Protein AF-A0A1L6PVL5-F1 (afdb_monomer)

Secondary structure (DSSP, 8-state):
---TT--S-EEEEEEE-B-TT--B-TT-EEEEE---TTS--TTS-TTS-SS-TTEEEE---TTSEEEEEEEPP--EEPPTTSHHHHIIIIIS----EE---EEEEEE-TTSPPEEEEE---

Radius of gyration: 16.82 Å; Cα contacts (8 Å, |Δi|>4): 247; chains: 1; bounding box: 47×28×43 Å

Sequence (121 aa):
PMRADEPGDRMRFTGSVRDTSGTPITGAVIDVWHSTNDGNYSFFSPALPDQYLLRGRVVPAEDGSIEFHSIRPVPYEIPKAGPTGQLMNSYLGRHSWRPAHIHIRITADGYRPLTTQLYFE

pLDDT: mean 98.24, std 1.4, range [85.5, 98.94]

Organism: NCBI:txid1636837

Solvent-accessible surface area (backbone atoms only — not comparable to full-atom values): 6907 Å² total; per-residue (Å²): 84,75,60,99,78,58,62,54,56,80,32,78,49,77,53,68,44,57,51,100,87,64,50,48,43,50,73,32,42,38,40,41,41,42,39,38,57,84,43,44,39,49,71,76,31,94,92,40,64,83,47,66,50,46,34,51,73,51,58,33,41,85,84,6,40,38,76,52,76,53,54,45,44,41,54,35,67,52,60,54,91,41,74,70,17,36,45,31,39,69,76,64,69,50,73,48,70,42,74,29,44,41,42,39,38,37,42,34,88,98,51,80,70,46,77,53,73,48,73,76,134

Foldseek 3Di:
DAPPCQDAAKDKDKDFDADPVRQAQQQKKKKKAFAGQVQDGAVGDPVHHNDQHRIDIDTADNSRMDMDMDHFFAKHFDDLVDPVNCCQCPVVVHGRIDGGWMWIWMDGPPDDIDTDIDGDD

Mean predicted aligned error: 2.25 Å

Structure (mmCIF, N/CA/C/O backbone):
data_AF-A0A1L6PVL5-F1
#
_entry.id   AF-A0A1L6PVL5-F1
#
loop_
_atom_site.group_PDB
_atom_site.id
_atom_site.type_symbol
_atom_site.label_atom_id
_atom_site.label_alt_id
_atom_site.label_comp_id
_atom_site.label_asym_id
_atom_site.label_entity_id
_atom_site.label_seq_id
_atom_site.pdbx_PDB_ins_code
_atom_site.Cartn_x
_atom_site.Cartn_y
_atom_site.Cartn_z
_atom_site.occupancy
_atom_site.B_iso_or_equiv
_atom_site.auth_seq_id
_atom_site.auth_comp_id
_atom_site.auth_asym_id
_atom_site.auth_atom_id
_atom_site.pdbx_PDB_model_num
ATOM 1 N N . PRO A 1 1 ? -7.775 4.176 -6.273 1.00 85.50 1 PRO A N 1
ATOM 2 C CA . PRO A 1 1 ? -8.073 4.547 -7.679 1.00 85.50 1 PRO A CA 1
ATOM 3 C C . PRO A 1 1 ? -7.267 3.679 -8.644 1.00 85.50 1 PRO A C 1
ATOM 5 O O . PRO A 1 1 ? -6.080 3.471 -8.406 1.00 85.50 1 PRO A O 1
ATOM 8 N N . MET A 1 2 ? -7.919 3.152 -9.676 1.00 94.50 2 MET A N 1
ATOM 9 C CA . MET A 1 2 ? -7.345 2.241 -10.672 1.00 94.50 2 MET A CA 1
ATOM 10 C C . MET A 1 2 ? -7.726 2.734 -12.070 1.00 94.50 2 MET A C 1
ATOM 12 O O . MET A 1 2 ? -8.726 3.443 -12.212 1.00 94.50 2 MET A O 1
ATOM 16 N N . ARG A 1 3 ? -6.943 2.371 -13.089 1.00 97.06 3 ARG A N 1
ATOM 17 C CA . ARG A 1 3 ? -7.346 2.529 -14.496 1.00 97.06 3 ARG A CA 1
ATOM 18 C C . ARG A 1 3 ? -8.520 1.592 -14.820 1.00 97.06 3 ARG A C 1
ATOM 20 O O . ARG A 1 3 ? -8.792 0.659 -14.066 1.00 97.06 3 ARG A O 1
ATOM 27 N N . ALA A 1 4 ? -9.228 1.844 -15.922 1.00 95.38 4 ALA A N 1
ATOM 28 C CA . ALA A 1 4 ? -10.398 1.045 -16.312 1.00 95.38 4 ALA A CA 1
ATOM 29 C C . ALA A 1 4 ? -10.050 -0.435 -16.571 1.00 95.38 4 ALA A C 1
ATOM 31 O O . ALA A 1 4 ? -10.837 -1.323 -16.262 1.00 95.38 4 ALA A O 1
ATOM 32 N N . ASP A 1 5 ? -8.851 -0.678 -17.087 1.00 95.69 5 ASP A N 1
ATOM 33 C CA . ASP A 1 5 ? -8.269 -1.966 -17.455 1.00 95.69 5 ASP A CA 1
ATOM 34 C C . ASP A 1 5 ? -7.022 -2.284 -16.613 1.00 95.69 5 ASP A C 1
ATOM 36 O O . ASP A 1 5 ? -6.086 -2.912 -17.098 1.00 95.69 5 ASP A O 1
ATOM 40 N N . GLU A 1 6 ? -6.984 -1.814 -15.358 1.00 98.50 6 GLU A N 1
ATOM 41 C CA . GLU A 1 6 ? -5.826 -1.975 -14.472 1.00 98.50 6 GLU A CA 1
ATOM 42 C C . GLU A 1 6 ? -5.367 -3.447 -14.409 1.00 98.50 6 GLU A C 1
ATOM 44 O O . GLU A 1 6 ? -6.118 -4.288 -13.903 1.00 98.50 6 GLU A O 1
ATOM 49 N N . PRO A 1 7 ? -4.151 -3.771 -14.898 1.00 98.44 7 PRO A N 1
ATOM 50 C CA . PRO A 1 7 ? -3.680 -5.148 -14.930 1.00 98.44 7 PRO A CA 1
ATOM 51 C C . PRO A 1 7 ? -3.410 -5.714 -13.533 1.00 98.44 7 PRO A C 1
ATOM 53 O O . PRO A 1 7 ? -3.065 -4.986 -12.597 1.00 98.44 7 PRO A O 1
ATOM 56 N N . GLY A 1 8 ? -3.487 -7.040 -13.432 1.00 98.19 8 GLY A N 1
ATOM 57 C CA . GLY A 1 8 ? -3.227 -7.806 -12.216 1.00 98.19 8 GLY A CA 1
ATOM 58 C C . GLY A 1 8 ? -4.493 -8.380 -11.583 1.00 98.19 8 GLY A C 1
ATOM 59 O O . GLY A 1 8 ? -5.608 -7.899 -11.795 1.00 98.19 8 GLY A O 1
ATOM 60 N N . ASP A 1 9 ? -4.312 -9.427 -10.779 1.00 98.56 9 ASP A N 1
ATOM 61 C CA . ASP A 1 9 ? -5.422 -10.067 -10.079 1.00 98.56 9 ASP A CA 1
ATOM 62 C C . ASP A 1 9 ? -6.100 -9.086 -9.127 1.00 98.56 9 ASP A C 1
ATOM 64 O O . ASP A 1 9 ? -5.448 -8.311 -8.423 1.00 98.56 9 ASP A O 1
ATOM 68 N N . ARG A 1 10 ? -7.431 -9.133 -9.063 1.00 98.50 10 ARG A N 1
ATOM 69 C CA . ARG A 1 10 ? -8.191 -8.308 -8.123 1.00 98.50 10 ARG A CA 1
ATOM 70 C C . ARG A 1 10 ? -7.865 -8.721 -6.691 1.00 98.50 10 ARG A C 1
ATOM 72 O O . ARG A 1 10 ? -7.871 -9.899 -6.351 1.00 98.50 10 ARG A O 1
ATOM 79 N N . MET A 1 11 ? -7.631 -7.731 -5.839 1.00 98.69 11 MET A N 1
ATOM 80 C CA . MET A 1 11 ? -7.307 -7.926 -4.431 1.00 98.69 11 MET A CA 1
ATOM 81 C C . MET A 1 11 ? -8.340 -7.218 -3.559 1.00 98.69 11 MET A C 1
ATOM 83 O O . MET A 1 11 ? -8.602 -6.027 -3.734 1.00 98.69 11 MET A O 1
ATOM 87 N N . ARG A 1 12 ? -8.888 -7.942 -2.584 1.00 98.75 12 ARG A N 1
ATOM 88 C CA . ARG A 1 12 ? -9.655 -7.374 -1.473 1.00 98.75 12 ARG A CA 1
ATOM 89 C C . ARG A 1 12 ? -8.814 -7.476 -0.209 1.00 98.75 12 ARG A C 1
ATOM 91 O O . ARG A 1 12 ? -8.348 -8.563 0.120 1.00 98.75 12 ARG A O 1
ATOM 98 N N . PHE A 1 13 ? -8.660 -6.366 0.498 1.00 98.81 13 PHE A N 1
ATOM 99 C CA . PHE A 1 13 ? -8.038 -6.331 1.813 1.00 98.81 13 PHE A CA 1
ATOM 100 C C . PHE A 1 13 ? -9.094 -6.034 2.874 1.00 98.81 13 PHE A C 1
ATOM 102 O O . PHE A 1 13 ? -9.859 -5.084 2.726 1.00 98.81 13 PHE A O 1
ATOM 109 N N . THR A 1 14 ? -9.087 -6.810 3.953 1.00 98.88 14 THR A N 1
ATOM 110 C CA . THR A 1 14 ? -9.882 -6.568 5.162 1.00 98.88 14 THR A CA 1
ATOM 111 C C . THR A 1 14 ? -8.963 -6.588 6.377 1.00 98.88 14 THR A C 1
ATOM 113 O O . THR A 1 14 ? -8.070 -7.432 6.456 1.00 98.88 14 THR A O 1
ATOM 116 N N . GLY A 1 15 ? -9.191 -5.698 7.339 1.00 98.50 15 GLY A N 1
ATOM 117 C CA . GLY A 1 15 ? -8.422 -5.635 8.583 1.00 98.50 15 GLY A CA 1
ATOM 118 C C . GLY A 1 15 ? -9.126 -4.800 9.649 1.00 98.50 15 GLY A C 1
ATOM 119 O O . GLY A 1 15 ? -10.274 -4.404 9.467 1.00 98.50 15 GLY A O 1
ATOM 120 N N . SER A 1 16 ? -8.445 -4.509 10.758 1.00 98.75 16 SER A N 1
ATOM 121 C CA . SER A 1 16 ? -8.956 -3.586 11.779 1.00 98.75 16 SER A CA 1
ATOM 122 C C . SER A 1 16 ? -7.844 -2.787 12.449 1.00 98.75 16 SER A C 1
ATOM 124 O O . SER A 1 16 ? -6.725 -3.286 12.566 1.00 98.75 16 SER A O 1
ATOM 126 N N . VAL A 1 17 ? -8.165 -1.590 12.942 1.00 98.81 17 VAL A N 1
ATOM 127 C CA . VAL A 1 17 ? -7.251 -0.734 13.713 1.00 98.81 17 VAL A CA 1
ATOM 128 C C . VAL A 1 17 ? -7.721 -0.657 15.166 1.00 98.81 17 VAL A C 1
ATOM 130 O O . VAL A 1 17 ? -8.810 -0.158 15.452 1.00 98.81 17 VAL A O 1
ATOM 133 N N . ARG A 1 18 ? -6.900 -1.176 16.086 1.00 98.88 18 ARG A N 1
ATOM 134 C CA . ARG A 1 18 ? -7.197 -1.276 17.523 1.00 98.88 18 ARG A CA 1
ATOM 135 C C . ARG A 1 18 ? -5.979 -0.895 18.363 1.00 98.88 18 ARG A C 1
ATOM 137 O O . ARG A 1 18 ? -4.849 -1.015 17.889 1.00 98.88 18 ARG A O 1
ATOM 144 N N . ASP A 1 19 ? -6.211 -0.455 19.595 1.00 98.69 19 ASP A N 1
ATOM 145 C CA . ASP A 1 19 ? -5.155 -0.274 20.595 1.00 98.69 19 ASP A CA 1
ATOM 146 C C . ASP A 1 19 ? -4.716 -1.621 21.214 1.00 98.69 19 ASP A C 1
ATOM 148 O O . ASP A 1 19 ? -5.224 -2.690 20.865 1.00 98.69 19 ASP A O 1
ATOM 152 N N . THR A 1 20 ? -3.767 -1.589 22.154 1.00 98.56 20 THR A N 1
ATOM 153 C CA . THR A 1 20 ? -3.273 -2.798 22.841 1.00 98.56 20 THR A CA 1
ATOM 154 C C . THR A 1 20 ? -4.297 -3.450 23.773 1.00 98.56 20 THR A C 1
ATOM 156 O O . THR A 1 20 ? -4.105 -4.597 24.165 1.00 98.56 20 THR A O 1
ATOM 159 N N . SER A 1 21 ? -5.368 -2.741 24.129 1.00 98.50 21 SER A N 1
ATOM 160 C CA . SER A 1 21 ? -6.498 -3.256 24.912 1.00 98.50 21 SER A CA 1
ATOM 161 C C . SER A 1 21 ? -7.596 -3.846 24.017 1.00 98.50 21 SER A C 1
ATOM 163 O O . SER A 1 21 ? -8.565 -4.410 24.520 1.00 98.50 21 SER A O 1
ATOM 165 N N . GLY A 1 22 ? -7.457 -3.733 22.691 1.00 98.50 22 GLY A N 1
ATOM 166 C CA . GLY A 1 22 ? -8.435 -4.190 21.707 1.00 98.50 22 GLY A CA 1
ATOM 167 C C . GLY A 1 22 ? -9.514 -3.158 21.359 1.00 98.50 22 GLY A C 1
ATOM 168 O O . GLY A 1 22 ? -10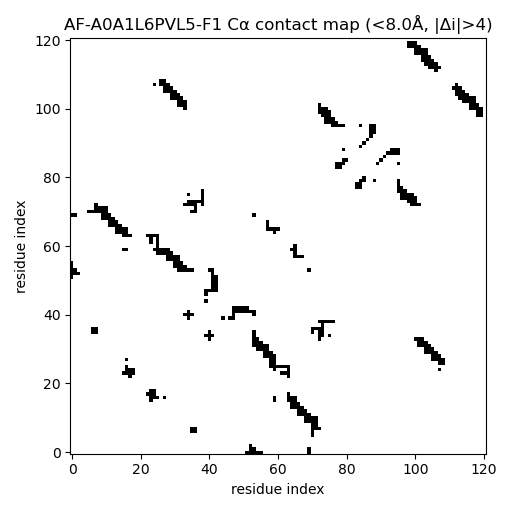.416 -3.478 20.575 1.00 98.50 22 GLY A O 1
ATOM 169 N N . THR A 1 23 ? -9.430 -1.932 21.882 1.00 98.69 23 THR A N 1
ATOM 170 C CA . THR A 1 23 ? -10.393 -0.856 21.614 1.00 98.69 23 THR A CA 1
ATOM 171 C C . THR A 1 23 ? -10.244 -0.361 20.173 1.00 98.69 23 THR A C 1
ATOM 173 O O . THR A 1 23 ? -9.122 -0.052 19.762 1.00 98.69 23 THR A O 1
ATOM 176 N N . PRO A 1 24 ? -11.331 -0.261 19.387 1.00 98.81 24 PRO A N 1
ATOM 177 C CA . PRO A 1 24 ? -11.299 0.358 18.062 1.00 98.81 24 PRO A CA 1
ATOM 178 C C . PRO A 1 24 ? -10.758 1.793 18.076 1.00 98.81 24 PRO A C 1
ATOM 180 O O . PRO A 1 24 ? -11.167 2.603 18.906 1.00 98.81 24 PRO A O 1
ATOM 183 N N . ILE A 1 25 ? -9.883 2.132 17.124 1.00 98.69 25 ILE A N 1
ATOM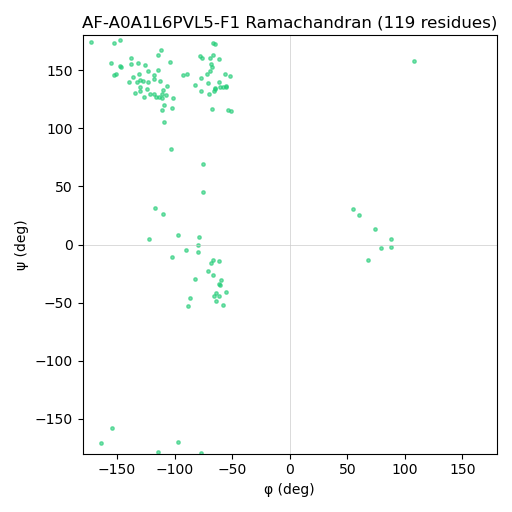 184 C CA . ILE A 1 25 ? -9.351 3.497 16.964 1.00 98.69 25 ILE A CA 1
ATOM 185 C C . ILE A 1 25 ? -10.065 4.177 15.789 1.00 98.69 25 ILE A C 1
ATOM 187 O O . ILE A 1 25 ? -9.558 4.208 14.670 1.00 98.69 25 ILE A O 1
ATOM 191 N N . THR A 1 26 ? -11.254 4.728 16.035 1.00 97.94 26 THR A N 1
ATOM 192 C CA . THR A 1 26 ? -12.123 5.309 14.988 1.00 97.94 26 THR A CA 1
ATOM 193 C C . THR A 1 26 ? -11.551 6.572 14.337 1.00 97.94 26 THR A C 1
ATOM 195 O O . THR A 1 26 ? -11.831 6.854 13.178 1.00 97.94 26 THR A O 1
ATOM 198 N N . GLY A 1 27 ? -10.694 7.309 15.051 1.00 98.06 27 GLY A N 1
ATOM 199 C CA . GLY A 1 27 ? -10.007 8.501 14.540 1.00 98.06 27 GLY A CA 1
ATOM 200 C C . GLY A 1 27 ? -8.798 8.217 13.640 1.00 98.06 27 GLY A C 1
ATOM 201 O O . GLY A 1 27 ? -8.057 9.143 13.314 1.00 98.06 27 GLY A O 1
ATOM 202 N N . ALA A 1 28 ? -8.541 6.956 13.279 1.00 98.81 28 ALA A N 1
ATOM 203 C CA . ALA A 1 28 ? -7.389 6.603 12.461 1.00 98.81 28 ALA A CA 1
ATOM 204 C C . ALA A 1 28 ? -7.589 6.930 10.973 1.00 98.81 28 ALA A C 1
ATOM 206 O O . ALA A 1 28 ? -8.651 6.713 10.396 1.00 98.81 28 ALA A O 1
ATOM 207 N N . VAL A 1 29 ? -6.513 7.369 10.323 1.00 98.88 29 VAL A N 1
ATOM 208 C CA . VAL A 1 29 ? -6.413 7.488 8.864 1.00 98.88 29 VAL A CA 1
ATOM 209 C C . VAL A 1 29 ? -5.327 6.539 8.378 1.00 98.88 29 VAL A C 1
ATOM 211 O O . VAL A 1 29 ? -4.200 6.579 8.875 1.00 98.88 29 VAL A O 1
ATOM 214 N N . ILE A 1 30 ? -5.667 5.690 7.407 1.00 98.88 30 ILE A N 1
ATOM 215 C CA . ILE A 1 30 ? -4.777 4.686 6.827 1.00 98.88 30 ILE A CA 1
ATOM 216 C C . ILE A 1 30 ? -4.425 5.119 5.402 1.00 98.88 30 ILE A C 1
ATOM 218 O O . ILE A 1 30 ? -5.254 5.004 4.502 1.00 98.88 30 ILE A O 1
ATOM 222 N N . ASP A 1 31 ? -3.202 5.608 5.185 1.00 98.88 31 ASP A N 1
ATOM 223 C CA . ASP A 1 31 ? -2.635 5.791 3.845 1.00 98.88 31 ASP A CA 1
ATOM 224 C C . ASP A 1 31 ? -2.182 4.435 3.285 1.00 98.88 31 ASP A C 1
ATOM 226 O O . ASP A 1 31 ? -1.445 3.691 3.940 1.00 98.88 31 ASP A O 1
ATOM 230 N N . VAL A 1 32 ? -2.570 4.154 2.042 1.00 98.88 32 VAL A N 1
ATOM 231 C CA . VAL A 1 32 ? -2.236 2.931 1.307 1.00 98.88 32 VAL A CA 1
ATOM 232 C C . VAL A 1 32 ? -1.559 3.297 -0.007 1.00 98.88 32 VAL A C 1
ATOM 234 O O . VAL A 1 32 ? -2.050 4.160 -0.741 1.00 98.88 32 VAL A O 1
ATOM 237 N N . TRP A 1 33 ? -0.451 2.628 -0.333 1.00 98.88 33 TRP A N 1
ATOM 238 C CA . TRP A 1 33 ? 0.127 2.671 -1.678 1.00 98.88 33 TRP A CA 1
ATOM 239 C C . TRP A 1 33 ? 0.877 1.387 -2.042 1.00 98.88 33 TRP A C 1
ATOM 241 O O . TRP A 1 33 ? 1.503 0.748 -1.196 1.00 98.88 33 TRP A O 1
ATOM 251 N N . HIS A 1 34 ? 0.850 1.018 -3.320 1.00 98.88 34 HIS A N 1
ATOM 252 C CA . HIS A 1 34 ? 1.642 -0.088 -3.867 1.00 98.88 34 HIS A CA 1
ATOM 253 C C . HIS A 1 34 ? 1.931 0.128 -5.362 1.00 98.88 34 HIS A C 1
ATOM 255 O O . HIS A 1 34 ? 1.447 1.091 -5.958 1.00 98.88 34 HIS A O 1
ATOM 261 N N . SER A 1 35 ? 2.763 -0.734 -5.952 1.00 98.69 35 SER A N 1
ATOM 262 C CA . SER A 1 35 ? 3.098 -0.692 -7.378 1.00 98.69 35 SER A CA 1
ATOM 263 C C . SER A 1 35 ? 1.977 -1.248 -8.257 1.00 98.69 35 SER A C 1
ATOM 265 O O . SER A 1 35 ? 1.126 -2.015 -7.796 1.00 98.69 35 SER A O 1
ATOM 267 N N . THR A 1 36 ? 2.007 -0.897 -9.541 1.00 98.69 36 THR A N 1
ATOM 268 C CA . THR A 1 36 ? 1.237 -1.583 -10.586 1.00 98.69 36 THR A CA 1
ATOM 269 C C . THR A 1 36 ? 1.707 -3.028 -10.763 1.00 98.69 36 THR A C 1
ATOM 271 O O . THR A 1 36 ? 2.746 -3.432 -10.234 1.00 98.69 36 THR A O 1
ATOM 274 N N . ASN A 1 37 ? 0.979 -3.802 -11.570 1.00 98.31 37 ASN A N 1
ATOM 275 C CA . ASN A 1 37 ? 1.390 -5.148 -11.978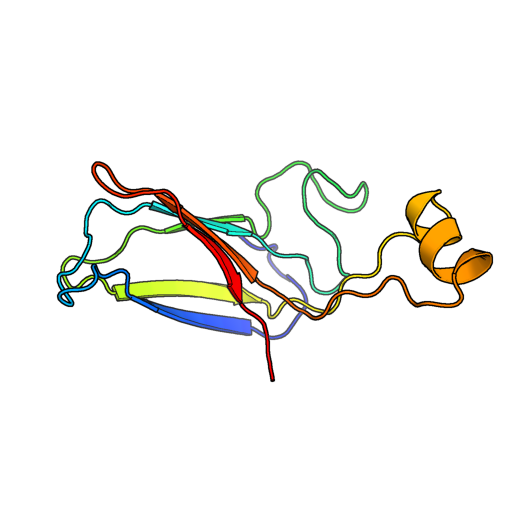 1.00 98.31 37 ASN A CA 1
ATOM 276 C C . ASN A 1 37 ? 2.713 -5.176 -12.78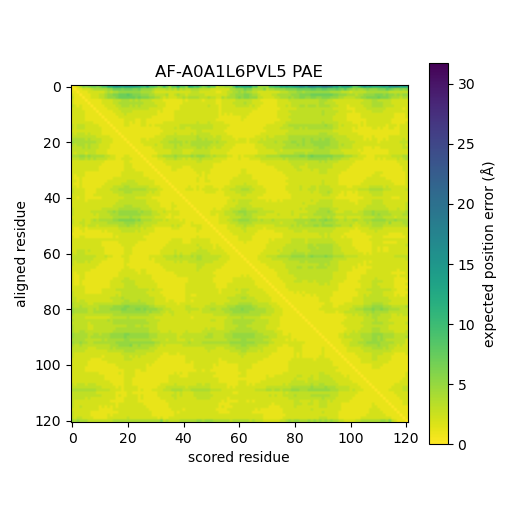0 1.00 98.31 37 ASN A C 1
ATOM 278 O O . ASN A 1 37 ? 3.339 -6.225 -12.856 1.00 98.31 37 ASN A O 1
ATOM 282 N N . ASP A 1 38 ? 3.182 -4.019 -13.263 1.00 97.88 38 ASP A N 1
ATOM 283 C CA . ASP A 1 38 ? 4.491 -3.836 -13.914 1.00 97.88 38 ASP A CA 1
ATOM 284 C C . ASP A 1 38 ? 5.580 -3.304 -12.963 1.00 97.88 38 ASP A C 1
ATOM 286 O O . ASP A 1 38 ? 6.647 -2.880 -13.402 1.00 97.88 38 ASP A O 1
ATOM 290 N N . GLY A 1 39 ? 5.312 -3.229 -11.656 1.00 97.81 39 GLY A N 1
ATOM 291 C CA . GLY A 1 39 ? 6.283 -2.725 -10.683 1.00 97.81 39 GLY A CA 1
ATOM 292 C C . GLY A 1 39 ? 6.482 -1.203 -10.705 1.00 97.81 39 GLY A C 1
ATOM 293 O O . GLY A 1 39 ? 7.416 -0.706 -10.086 1.00 97.81 39 GLY A O 1
ATOM 294 N N . ASN A 1 40 ? 5.613 -0.433 -11.365 1.00 98.38 40 ASN A N 1
ATOM 295 C CA . ASN A 1 40 ? 5.726 1.026 -11.418 1.00 98.38 40 ASN A CA 1
ATOM 296 C C . ASN A 1 40 ? 4.923 1.704 -10.301 1.00 98.38 40 ASN A C 1
ATOM 298 O O . ASN A 1 40 ? 3.838 1.256 -9.938 1.00 98.38 40 ASN A O 1
ATOM 302 N N . TYR A 1 41 ? 5.431 2.823 -9.788 1.00 98.62 41 TYR A N 1
ATOM 303 C CA . TYR A 1 41 ? 4.720 3.676 -8.836 1.00 98.62 41 TYR A CA 1
ATOM 304 C C . TYR A 1 41 ? 4.345 4.995 -9.511 1.00 98.62 41 TYR A C 1
ATOM 306 O O . TYR A 1 41 ? 5.203 5.664 -10.084 1.00 98.62 41 TYR A O 1
ATOM 314 N N . SER A 1 42 ? 3.075 5.393 -9.412 1.00 98.25 42 SER A N 1
ATOM 315 C CA . SER A 1 42 ? 2.611 6.705 -9.889 1.00 98.25 42 SER A CA 1
ATOM 316 C C . SER A 1 42 ? 3.410 7.839 -9.241 1.00 98.25 42 SER A C 1
ATOM 318 O O . SER A 1 42 ? 3.834 7.684 -8.093 1.00 98.25 42 SER A O 1
ATOM 320 N N . PHE A 1 43 ? 3.643 8.941 -9.958 1.00 98.31 43 PHE A N 1
ATOM 321 C CA . PHE A 1 43 ? 4.588 10.024 -9.614 1.00 98.31 43 PHE A CA 1
ATOM 322 C C . PHE A 1 43 ? 6.087 9.676 -9.663 1.00 98.31 43 PHE A C 1
ATOM 324 O O . PHE A 1 43 ? 6.920 10.575 -9.607 1.00 98.31 43 PHE A O 1
ATOM 331 N N . PHE A 1 44 ? 6.463 8.395 -9.739 1.00 98.00 44 PHE A N 1
ATOM 332 C CA . PHE A 1 44 ? 7.869 7.955 -9.709 1.00 98.00 44 PHE A CA 1
ATOM 333 C C . PHE A 1 44 ? 8.276 7.152 -10.946 1.00 98.00 44 PHE A C 1
ATOM 335 O O . PHE A 1 44 ? 9.390 6.635 -11.009 1.00 98.00 44 PHE A O 1
ATOM 342 N N . SER A 1 45 ? 7.380 7.026 -11.924 1.00 97.38 45 SER A N 1
ATOM 343 C CA . SER A 1 45 ? 7.645 6.350 -13.185 1.00 97.38 45 SER A CA 1
ATOM 344 C C . SER A 1 45 ? 7.122 7.199 -14.338 1.00 97.38 45 SER A C 1
ATOM 346 O O . SER A 1 45 ? 5.950 7.569 -14.308 1.00 97.38 45 SER A O 1
ATOM 348 N N . PRO A 1 46 ? 7.932 7.451 -15.383 1.00 96.12 46 PRO A N 1
ATOM 349 C CA . PRO A 1 46 ? 7.481 8.172 -16.573 1.00 96.12 46 PRO A CA 1
ATOM 350 C C . PRO A 1 46 ? 6.431 7.390 -17.379 1.00 96.12 46 PRO A C 1
ATOM 352 O O . PRO A 1 46 ? 5.783 7.956 -18.252 1.00 96.12 46 PRO A O 1
ATOM 355 N N . ALA A 1 47 ? 6.256 6.091 -17.103 1.00 96.88 47 ALA A N 1
ATOM 356 C CA . ALA A 1 47 ? 5.232 5.257 -17.728 1.00 96.88 47 ALA A CA 1
ATOM 357 C C . ALA A 1 47 ? 3.834 5.452 -17.112 1.00 96.88 47 ALA A C 1
ATOM 359 O O . ALA A 1 47 ? 2.862 4.869 -17.594 1.00 96.88 47 ALA A O 1
ATOM 360 N N . LEU A 1 48 ? 3.720 6.229 -16.031 1.00 97.38 48 LEU A N 1
ATOM 361 C CA . LEU A 1 48 ? 2.464 6.502 -15.344 1.00 97.38 48 LEU A CA 1
ATOM 362 C C . LEU A 1 48 ? 2.209 8.009 -15.275 1.00 97.38 48 LEU A C 1
ATOM 364 O O . LEU A 1 48 ? 3.154 8.786 -15.167 1.00 97.38 48 LEU A O 1
ATOM 368 N N . PRO A 1 49 ? 0.937 8.439 -15.287 1.00 95.56 49 PRO A N 1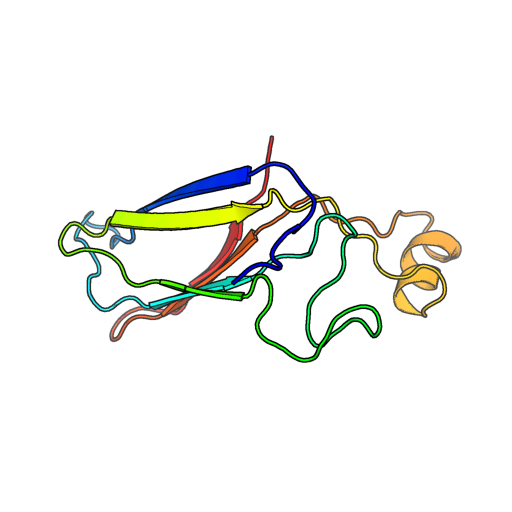
ATOM 369 C CA . PRO A 1 49 ? 0.610 9.829 -15.029 1.00 95.56 49 PRO A CA 1
ATOM 370 C C . PRO A 1 49 ? 0.926 10.205 -13.576 1.00 95.56 49 PRO A C 1
ATOM 372 O O . PRO A 1 49 ? 0.817 9.381 -12.657 1.00 95.56 49 PRO A O 1
ATOM 375 N N . ASP A 1 50 ? 1.203 11.489 -13.366 1.00 97.50 50 ASP A N 1
ATOM 376 C CA . ASP A 1 50 ? 1.339 12.107 -12.045 1.00 97.50 50 ASP A CA 1
ATOM 377 C C . ASP A 1 50 ? -0.043 12.308 -11.410 1.00 97.50 50 ASP A C 1
ATOM 379 O O . ASP A 1 50 ? -0.575 13.411 -11.287 1.00 97.50 50 ASP A O 1
ATOM 383 N N . GLN A 1 51 ? -0.664 11.186 -11.061 1.00 97.50 51 GLN A N 1
ATOM 384 C CA . GLN A 1 51 ? -1.987 11.072 -10.460 1.00 97.50 51 GLN A CA 1
ATOM 385 C C . GLN A 1 51 ? -1.950 10.015 -9.355 1.00 97.50 51 GLN A C 1
ATOM 387 O O . GLN A 1 51 ? -1.097 9.130 -9.345 1.00 97.50 51 GLN A O 1
ATOM 392 N N . TYR A 1 52 ? -2.916 10.038 -8.437 1.00 98.44 52 TYR A N 1
ATOM 393 C CA . TYR A 1 52 ? -2.985 9.109 -7.299 1.00 98.44 52 TYR A CA 1
ATOM 394 C C . TYR A 1 52 ? -3.455 7.682 -7.674 1.00 98.44 52 TYR A C 1
ATOM 396 O O . TYR A 1 52 ? -4.292 7.085 -6.995 1.00 98.44 52 TYR A O 1
ATOM 404 N N . LEU A 1 53 ? -2.920 7.104 -8.756 1.00 98.56 53 LEU A N 1
ATOM 405 C CA . LEU A 1 53 ? -3.145 5.702 -9.121 1.00 98.56 53 LEU A CA 1
ATOM 406 C C . LEU A 1 53 ? -2.527 4.780 -8.070 1.00 98.56 53 LEU A C 1
ATOM 408 O O . LEU A 1 53 ? -1.373 4.984 -7.689 1.00 98.56 53 LEU A O 1
ATOM 412 N N . LEU A 1 54 ? -3.296 3.779 -7.626 1.00 98.62 54 LEU A N 1
ATOM 413 C CA . LEU A 1 54 ? -2.909 2.794 -6.603 1.00 98.62 54 LEU A CA 1
ATOM 414 C C . LEU A 1 54 ? -2.436 3.432 -5.284 1.00 98.62 54 LEU A C 1
ATOM 416 O O . LEU A 1 54 ? -1.595 2.891 -4.565 1.00 98.62 54 LEU A O 1
ATOM 420 N N . ARG A 1 55 ? -2.994 4.609 -4.975 1.00 98.88 55 ARG A N 1
ATOM 421 C CA . ARG A 1 55 ? -2.775 5.385 -3.751 1.00 98.88 55 ARG A CA 1
ATOM 422 C C . ARG A 1 55 ? -4.117 5.828 -3.187 1.00 98.88 55 ARG A C 1
ATOM 424 O O . ARG A 1 55 ? -5.001 6.216 -3.947 1.00 98.88 55 ARG A O 1
ATOM 431 N N . GLY A 1 56 ? -4.289 5.797 -1.874 1.00 98.62 56 GLY A N 1
ATOM 432 C CA . GLY A 1 56 ? -5.539 6.237 -1.263 1.00 98.62 56 GLY A CA 1
ATOM 433 C C . GLY A 1 56 ? -5.482 6.299 0.251 1.00 98.62 56 GLY A C 1
ATOM 434 O O . GLY A 1 56 ? -4.496 5.895 0.863 1.00 98.62 56 GLY A O 1
ATOM 435 N N . ARG A 1 57 ? -6.564 6.811 0.836 1.00 98.81 57 ARG A N 1
ATOM 436 C CA . ARG A 1 57 ? -6.796 6.807 2.277 1.00 98.81 57 ARG A CA 1
ATOM 437 C C . ARG A 1 57 ? -8.104 6.108 2.578 1.00 98.81 57 ARG A C 1
ATOM 439 O O . ARG A 1 57 ? -9.082 6.323 1.864 1.00 98.81 57 ARG A O 1
ATOM 446 N N . VAL A 1 58 ? -8.113 5.322 3.642 1.00 98.62 58 VAL A N 1
ATOM 447 C CA . VAL A 1 58 ? -9.332 4.764 4.227 1.00 98.62 58 VAL A CA 1
ATOM 448 C C . VAL A 1 58 ? -9.395 5.109 5.707 1.00 98.62 58 VAL A C 1
ATOM 450 O O . VAL A 1 58 ? -8.367 5.361 6.341 1.00 98.62 58 VAL A O 1
ATOM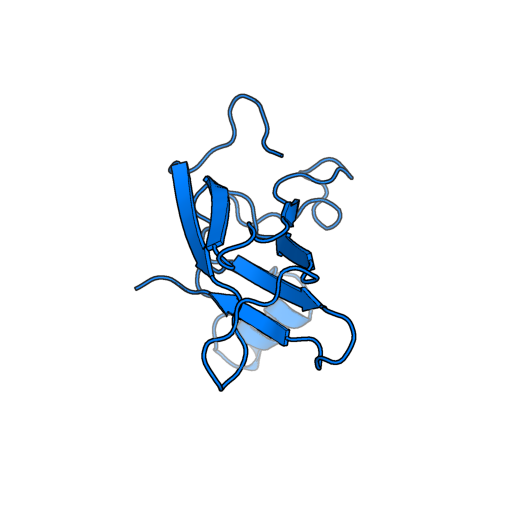 453 N N . VAL A 1 59 ? -10.612 5.144 6.233 1.00 98.75 59 VAL A N 1
ATOM 454 C CA . VAL A 1 59 ? -10.904 5.332 7.655 1.00 98.75 59 VAL A CA 1
ATOM 455 C C . VAL A 1 59 ? -11.624 4.086 8.167 1.00 98.75 59 VAL A C 1
ATOM 457 O O . VAL A 1 59 ? -12.356 3.462 7.391 1.00 98.75 59 VAL A O 1
ATOM 460 N N . PRO A 1 60 ? -11.395 3.677 9.422 1.00 98.75 60 PRO A N 1
ATOM 461 C CA . PRO A 1 60 ? -12.104 2.555 10.008 1.00 98.75 60 PRO A CA 1
ATOM 462 C C . PRO A 1 60 ? -13.576 2.890 10.248 1.00 98.75 60 PRO A C 1
ATOM 464 O O . PRO A 1 60 ? -13.932 4.035 10.527 1.00 98.75 60 PRO A O 1
ATOM 467 N N . ALA A 1 61 ? -14.426 1.870 10.172 1.00 98.62 61 ALA A N 1
ATOM 468 C CA . ALA A 1 61 ? -15.776 1.932 10.715 1.00 98.62 61 ALA A CA 1
ATOM 469 C C . ALA A 1 61 ? -15.738 2.035 12.254 1.00 98.62 61 ALA A C 1
ATOM 471 O O . ALA A 1 61 ? -14.682 1.919 12.881 1.00 98.62 61 ALA A O 1
ATOM 472 N N . GLU A 1 62 ? -16.899 2.234 12.884 1.00 98.44 62 GLU A N 1
ATOM 473 C CA . GLU A 1 62 ? -17.002 2.400 14.343 1.00 98.44 62 GLU A CA 1
ATOM 474 C C . GLU A 1 62 ? -16.468 1.194 15.135 1.00 98.44 62 GLU A C 1
ATOM 476 O O . GLU A 1 62 ? -15.914 1.353 16.221 1.00 98.44 62 GLU A O 1
ATOM 481 N N . ASP A 1 63 ? -16.567 -0.013 14.573 1.00 98.50 63 ASP A N 1
ATOM 482 C CA . ASP A 1 63 ? -16.029 -1.246 15.159 1.00 98.50 63 ASP A CA 1
ATOM 483 C C . ASP A 1 63 ? -14.512 -1.427 14.938 1.00 98.50 63 ASP A C 1
ATOM 485 O O . ASP A 1 63 ? -13.921 -2.413 15.396 1.00 98.50 63 ASP A O 1
ATOM 489 N N . GLY A 1 64 ? -13.874 -0.476 14.249 1.00 98.56 64 GLY A N 1
ATOM 490 C CA . GLY A 1 64 ? -12.453 -0.464 13.917 1.00 98.56 64 GLY A CA 1
ATOM 491 C C . GLY A 1 64 ? -12.109 -1.186 12.617 1.00 98.56 64 GLY A C 1
ATOM 492 O O . GLY A 1 64 ? -10.930 -1.215 12.259 1.00 98.56 64 GLY A O 1
ATOM 493 N N . SER A 1 65 ? -13.080 -1.793 11.928 1.00 98.81 65 SER A N 1
ATOM 494 C CA . SER A 1 65 ? -12.844 -2.539 10.689 1.00 98.81 65 SER A CA 1
ATOM 495 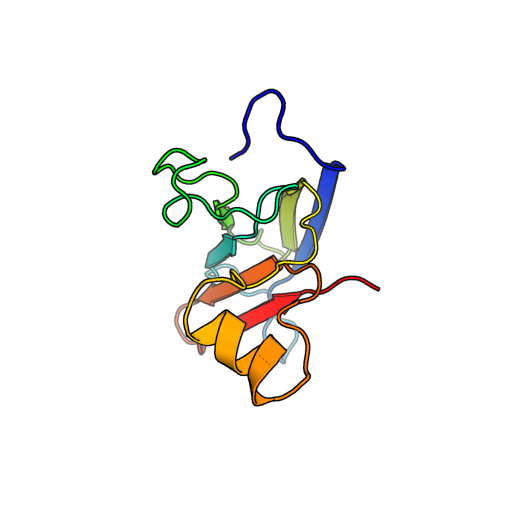C C . SER A 1 65 ? -12.513 -1.616 9.513 1.00 98.81 65 SER A C 1
ATOM 497 O O . SER A 1 65 ? -13.000 -0.492 9.419 1.00 98.81 65 SER A O 1
ATOM 499 N N . ILE A 1 66 ? -11.659 -2.093 8.607 1.00 98.75 66 ILE A N 1
ATOM 500 C CA . ILE A 1 66 ? -11.318 -1.435 7.343 1.00 98.75 66 ILE A CA 1
ATOM 501 C C . ILE A 1 66 ? -11.433 -2.423 6.190 1.00 98.75 66 ILE A C 1
ATOM 503 O O . ILE A 1 66 ? -11.083 -3.600 6.318 1.00 98.75 66 ILE A O 1
ATOM 507 N N . GLU A 1 67 ? -11.837 -1.909 5.035 1.00 98.75 67 GLU A N 1
ATOM 508 C CA . GLU A 1 67 ? -11.832 -2.641 3.776 1.00 98.75 67 GLU A CA 1
ATOM 509 C C . GLU A 1 67 ? -11.370 -1.726 2.641 1.00 98.75 67 GLU A C 1
ATOM 511 O O . GLU A 1 67 ? -11.738 -0.552 2.575 1.00 98.75 67 GLU A O 1
ATOM 516 N N 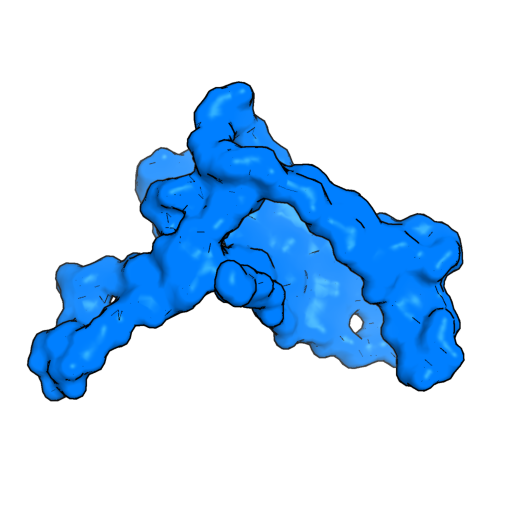. PHE A 1 68 ? -10.564 -2.265 1.728 1.00 98.75 68 PHE A N 1
ATOM 517 C CA . PHE A 1 68 ? -10.310 -1.626 0.441 1.00 98.75 68 PHE A CA 1
ATOM 518 C C . PHE A 1 68 ? -10.087 -2.659 -0.658 1.00 98.75 68 PHE A C 1
ATOM 520 O O . PHE A 1 68 ? -9.657 -3.790 -0.420 1.00 98.75 68 PHE A O 1
ATOM 527 N N . HIS A 1 69 ? -10.396 -2.258 -1.889 1.00 98.69 69 HIS A N 1
ATOM 528 C CA . HIS A 1 69 ? -10.211 -3.077 -3.084 1.00 98.69 69 HIS A CA 1
ATOM 529 C C . HIS A 1 69 ? -9.120 -2.466 -3.958 1.00 98.69 69 HIS A C 1
ATOM 531 O O . HIS A 1 69 ? -9.040 -1.245 -4.104 1.00 98.69 69 HIS A O 1
ATOM 537 N N . SER A 1 70 ? -8.295 -3.321 -4.553 1.00 98.75 70 SER A N 1
ATOM 538 C CA . SER A 1 70 ? -7.224 -2.932 -5.469 1.00 98.75 70 SER A CA 1
ATOM 539 C C . SER A 1 70 ? -6.893 -4.077 -6.442 1.00 98.75 70 SER A C 1
ATOM 541 O O . SER A 1 70 ? -7.716 -4.975 -6.663 1.00 98.75 70 SER A O 1
ATOM 543 N N . ILE A 1 71 ? -5.686 -4.048 -7.005 1.00 98.75 71 ILE A N 1
ATOM 544 C CA . ILE A 1 71 ? -5.004 -5.179 -7.639 1.00 98.75 71 ILE A CA 1
ATOM 545 C C . ILE A 1 71 ? -3.909 -5.733 -6.721 1.00 98.75 71 ILE A C 1
ATOM 547 O O . ILE A 1 71 ? -3.409 -5.041 -5.830 1.00 98.75 71 ILE A O 1
ATOM 551 N N . ARG A 1 72 ? -3.538 -6.992 -6.938 1.00 98.62 72 ARG A N 1
ATOM 552 C CA . ARG A 1 72 ? -2.417 -7.684 -6.302 1.00 98.62 72 ARG A CA 1
ATOM 553 C C . ARG A 1 72 ? -1.101 -7.051 -6.787 1.00 98.62 72 ARG A C 1
ATOM 555 O O . ARG A 1 72 ? -0.801 -7.150 -7.976 1.00 98.62 72 ARG A O 1
ATOM 562 N N . PRO A 1 73 ? -0.283 -6.430 -5.914 1.00 98.62 73 PRO A N 1
ATOM 563 C CA . PRO A 1 73 ? 1.030 -5.940 -6.323 1.00 98.62 73 PRO A CA 1
ATOM 564 C C . PRO A 1 73 ? 1.978 -7.107 -6.619 1.00 98.62 73 PRO A C 1
ATOM 566 O O . PRO A 1 73 ? 1.785 -8.219 -6.123 1.00 98.62 73 PRO A O 1
ATOM 569 N N . VAL A 1 74 ? 3.040 -6.830 -7.371 1.00 98.69 74 VAL A N 1
ATOM 570 C CA . VAL A 1 74 ? 4.098 -7.788 -7.736 1.00 98.69 74 VAL A CA 1
ATOM 571 C C . VAL A 1 74 ? 5.435 -7.436 -7.072 1.00 98.69 74 VAL A C 1
ATOM 573 O O . VAL A 1 74 ? 5.567 -6.338 -6.520 1.00 98.69 74 VAL A O 1
ATOM 576 N N . PRO A 1 75 ? 6.439 -8.339 -7.092 1.00 98.69 75 PRO A N 1
ATOM 577 C CA . PRO A 1 75 ? 7.805 -7.990 -6.719 1.00 98.69 75 PRO A CA 1
ATOM 578 C C . PRO A 1 75 ? 8.318 -6.753 -7.467 1.00 98.69 75 PRO A C 1
ATOM 580 O O . PRO A 1 75 ? 7.992 -6.532 -8.630 1.00 98.69 75 PRO A O 1
ATOM 583 N N . TYR A 1 76 ? 9.134 -5.951 -6.788 1.00 98.50 76 TYR A N 1
ATOM 584 C CA . TYR A 1 76 ? 9.700 -4.713 -7.325 1.00 98.50 76 TYR A CA 1
ATOM 585 C C . TYR A 1 76 ? 11.211 -4.853 -7.483 1.00 98.50 76 TYR A C 1
ATOM 587 O O . TYR A 1 76 ? 11.895 -5.170 -6.508 1.00 98.50 76 TYR A O 1
ATOM 595 N N . GLU A 1 77 ? 11.746 -4.570 -8.669 1.00 98.44 77 GLU A N 1
ATOM 596 C CA . GLU A 1 77 ? 13.191 -4.514 -8.899 1.00 98.44 77 GLU A CA 1
ATOM 597 C C . GLU A 1 77 ? 13.670 -3.060 -8.924 1.00 98.44 77 GLU A C 1
ATOM 599 O O . GLU A 1 77 ? 13.172 -2.235 -9.688 1.00 98.44 77 GLU A O 1
ATOM 604 N N . ILE A 1 78 ? 14.672 -2.730 -8.105 1.00 97.81 78 ILE A N 1
ATOM 605 C CA . ILE A 1 78 ? 15.367 -1.443 -8.234 1.00 97.81 78 ILE A CA 1
ATOM 606 C C . ILE A 1 78 ? 16.086 -1.425 -9.596 1.00 97.81 78 ILE A C 1
ATOM 608 O O . ILE A 1 78 ? 16.778 -2.403 -9.905 1.00 97.81 78 ILE A O 1
ATOM 612 N N . PRO A 1 79 ? 15.995 -0.331 -10.387 1.00 97.56 79 PRO A N 1
ATOM 613 C CA . PRO A 1 79 ? 16.600 -0.259 -11.715 1.00 97.56 79 PRO A CA 1
ATOM 614 C C . PRO A 1 79 ? 18.094 -0.605 -11.712 1.00 97.56 79 PRO A C 1
ATOM 616 O O . PRO A 1 79 ? 18.912 0.120 -11.140 1.00 97.56 79 PRO A O 1
ATOM 619 N N . LYS A 1 80 ? 18.463 -1.696 -12.396 1.00 96.31 80 LYS A N 1
ATOM 620 C CA . LYS A 1 80 ? 19.842 -2.220 -12.427 1.00 96.31 80 LYS A CA 1
ATOM 621 C C . LYS A 1 80 ? 20.862 -1.241 -12.992 1.00 96.31 80 LYS A C 1
ATOM 623 O O . LYS A 1 80 ? 22.002 -1.225 -12.543 1.00 96.31 80 LYS A O 1
ATOM 628 N N . ALA A 1 81 ? 20.448 -0.439 -13.970 1.00 97.25 81 ALA A N 1
ATOM 629 C CA . ALA A 1 81 ? 21.323 0.517 -14.634 1.00 97.25 81 ALA A CA 1
ATOM 630 C C . ALA A 1 81 ? 21.707 1.704 -13.733 1.00 97.25 81 ALA A C 1
ATOM 632 O O . ALA A 1 81 ? 22.738 2.328 -13.970 1.00 97.25 81 ALA A O 1
ATOM 633 N N . GLY A 1 82 ? 20.906 2.011 -12.704 1.00 97.94 82 GLY A N 1
ATOM 634 C CA . GLY A 1 82 ? 21.186 3.098 -11.769 1.00 97.94 82 GLY A CA 1
ATOM 635 C C . GLY A 1 82 ? 22.245 2.723 -10.723 1.00 97.94 82 GLY A C 1
ATOM 636 O O . GLY A 1 82 ? 22.469 1.536 -10.479 1.00 97.94 82 GLY A O 1
ATOM 637 N N . PRO A 1 83 ? 22.857 3.706 -10.034 1.00 98.56 83 PRO A N 1
ATOM 638 C CA . PRO A 1 83 ? 23.949 3.452 -9.089 1.00 98.56 83 PRO A CA 1
ATOM 639 C C . PRO A 1 83 ? 23.604 2.436 -7.989 1.00 98.56 83 PRO A C 1
ATOM 641 O O . PRO A 1 83 ? 24.403 1.555 -7.682 1.00 98.56 83 PRO A O 1
ATOM 644 N N . THR A 1 84 ? 22.389 2.499 -7.430 1.00 98.56 84 THR A N 1
ATOM 645 C CA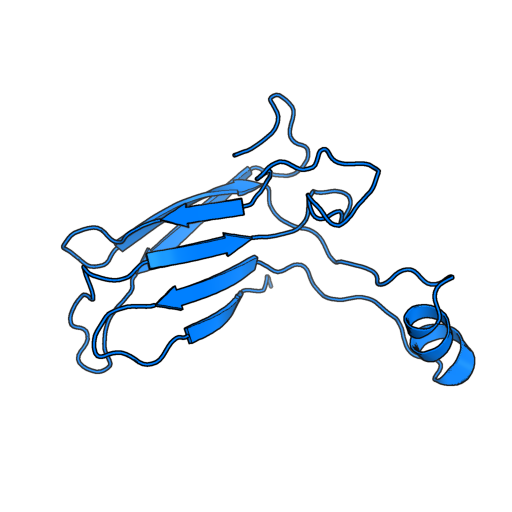 . THR A 1 84 ? 21.918 1.533 -6.422 1.00 98.56 84 THR A CA 1
ATOM 646 C C . THR A 1 84 ? 21.817 0.117 -6.991 1.00 98.56 84 THR A C 1
ATOM 648 O O . THR A 1 84 ? 22.219 -0.843 -6.334 1.00 98.56 84 THR A O 1
ATOM 651 N N . GLY A 1 85 ? 21.314 -0.016 -8.220 1.00 98.50 85 GLY A N 1
ATOM 652 C CA . GLY A 1 85 ? 21.216 -1.297 -8.912 1.00 98.50 85 GLY A CA 1
ATOM 653 C C . GLY A 1 85 ? 22.589 -1.886 -9.231 1.00 98.50 85 GLY A C 1
ATOM 654 O O . GLY A 1 85 ? 22.817 -3.065 -8.959 1.00 98.50 85 GLY A O 1
ATOM 655 N N . GLN A 1 86 ? 23.523 -1.070 -9.723 1.00 98.69 86 GLN A N 1
ATOM 656 C CA . GLN A 1 86 ? 24.901 -1.489 -9.995 1.00 98.69 86 GLN A CA 1
ATOM 657 C C . GLN A 1 86 ? 25.610 -1.956 -8.721 1.00 98.69 86 GLN A C 1
ATOM 659 O O . GLN A 1 86 ? 26.227 -3.021 -8.722 1.00 98.69 86 GLN A O 1
ATOM 664 N N . LEU A 1 87 ? 25.454 -1.221 -7.615 1.00 98.75 87 LEU A N 1
ATOM 665 C CA . LEU A 1 87 ? 26.005 -1.615 -6.321 1.00 98.75 87 LEU A CA 1
ATOM 666 C C . LEU A 1 87 ? 25.489 -2.982 -5.871 1.00 98.75 87 LEU A C 1
ATOM 668 O O . LEU A 1 87 ? 26.286 -3.860 -5.549 1.00 98.75 87 LEU A O 1
ATOM 672 N N . MET A 1 88 ? 24.170 -3.177 -5.870 1.00 98.75 88 MET A N 1
ATOM 673 C CA . MET A 1 88 ? 23.563 -4.429 -5.414 1.00 98.75 88 MET A CA 1
ATOM 674 C C . MET A 1 88 ? 23.945 -5.620 -6.296 1.00 98.75 88 MET A C 1
ATOM 676 O O . MET A 1 88 ? 24.333 -6.659 -5.768 1.00 98.75 88 MET A O 1
ATOM 680 N N . ASN A 1 89 ? 23.835 -5.476 -7.617 1.00 98.44 89 ASN A N 1
ATOM 681 C CA . ASN A 1 89 ? 23.965 -6.603 -8.540 1.00 98.44 89 ASN A CA 1
ATOM 682 C C . ASN A 1 89 ? 25.420 -6.872 -8.944 1.00 98.44 89 ASN A C 1
ATOM 684 O O . ASN A 1 89 ? 25.851 -8.018 -8.932 1.00 98.44 89 ASN A O 1
ATOM 688 N N . SER A 1 90 ? 26.178 -5.831 -9.303 1.00 97.88 90 SER A N 1
ATOM 689 C CA . SER A 1 90 ? 27.531 -5.982 -9.855 1.00 97.88 90 SER A CA 1
ATOM 690 C C . SER A 1 90 ? 28.594 -6.025 -8.761 1.00 97.88 90 SER A C 1
ATOM 692 O O . SER A 1 90 ? 29.376 -6.968 -8.690 1.00 97.88 90 SER A O 1
ATOM 694 N N . TYR A 1 91 ? 28.608 -5.031 -7.866 1.00 98.25 91 TYR A N 1
ATOM 695 C CA . TYR A 1 91 ? 29.694 -4.894 -6.887 1.00 98.25 91 TYR A CA 1
ATOM 696 C C . TYR A 1 91 ? 29.529 -5.793 -5.657 1.00 98.25 91 TYR A C 1
ATOM 698 O O . TYR A 1 91 ? 30.523 -6.200 -5.063 1.00 98.25 91 TYR A O 1
ATOM 706 N N . LEU A 1 92 ? 28.290 -6.109 -5.265 1.00 98.56 92 LEU A N 1
ATOM 707 C CA . LEU A 1 92 ? 28.000 -6.964 -4.107 1.00 98.56 92 LEU A CA 1
ATOM 708 C C . LEU A 1 92 ? 27.600 -8.399 -4.476 1.00 98.56 92 LEU A C 1
ATOM 710 O O . LEU A 1 92 ? 27.483 -9.226 -3.572 1.00 98.56 92 LEU A O 1
ATOM 714 N N . GLY A 1 93 ? 27.337 -8.695 -5.755 1.00 97.81 93 GLY A N 1
ATOM 715 C CA . GLY A 1 93 ? 26.862 -10.014 -6.194 1.00 97.81 93 GLY A CA 1
ATOM 716 C C . GLY A 1 93 ? 25.525 -10.442 -5.569 1.00 97.81 93 GLY A C 1
ATOM 717 O O . GLY A 1 93 ? 25.269 -11.633 -5.413 1.00 97.81 93 GLY A O 1
ATOM 718 N N . ARG A 1 94 ? 24.688 -9.483 -5.152 1.00 98.56 94 ARG A N 1
ATOM 719 C CA . ARG A 1 94 ? 23.330 -9.720 -4.634 1.00 98.56 94 ARG A CA 1
ATOM 720 C C . ARG A 1 94 ? 22.306 -9.521 -5.760 1.00 98.56 94 ARG A C 1
ATOM 722 O O . ARG A 1 94 ? 22.662 -9.379 -6.924 1.00 98.56 94 ARG A O 1
ATOM 729 N N . HIS A 1 95 ? 21.022 -9.491 -5.417 1.00 98.44 95 HIS A N 1
ATOM 730 C CA . HIS A 1 95 ? 19.948 -9.072 -6.318 1.00 98.44 95 HIS A CA 1
ATOM 731 C C . HIS A 1 95 ? 19.304 -7.777 -5.806 1.00 98.44 95 HIS A C 1
ATOM 733 O O . HIS A 1 95 ? 19.454 -7.417 -4.637 1.00 98.44 95 HIS A O 1
ATOM 739 N N . SER A 1 96 ? 18.565 -7.079 -6.669 1.00 98.56 96 SER A N 1
ATOM 740 C CA . SER A 1 96 ? 17.898 -5.812 -6.335 1.00 98.56 96 SER A CA 1
ATOM 741 C C . SER A 1 96 ? 16.370 -5.913 -6.264 1.00 98.56 96 SER A C 1
ATOM 743 O O . SER A 1 96 ? 15.665 -4.922 -6.461 1.00 98.56 96 SER A O 1
ATOM 745 N N . TRP A 1 97 ? 15.862 -7.114 -5.972 1.00 98.62 97 TRP A N 1
ATOM 746 C CA . TRP A 1 97 ? 14.428 -7.388 -5.838 1.00 98.62 97 TRP A CA 1
ATOM 747 C C . TRP A 1 97 ? 13.922 -7.177 -4.421 1.00 98.62 97 TRP A C 1
ATOM 749 O O . TRP A 1 97 ? 14.590 -7.496 -3.438 1.00 98.62 97 TRP A O 1
ATOM 759 N N . ARG A 1 98 ? 12.674 -6.736 -4.345 1.00 98.75 98 ARG A N 1
ATOM 760 C CA . ARG A 1 98 ? 11.841 -6.729 -3.151 1.00 98.75 98 ARG A CA 1
ATOM 761 C C . ARG A 1 98 ? 10.626 -7.622 -3.400 1.00 98.75 98 ARG A C 1
ATOM 763 O O . ARG A 1 98 ? 10.100 -7.587 -4.515 1.00 98.75 98 ARG A O 1
ATOM 770 N N . PRO A 1 99 ? 10.146 -8.381 -2.402 1.00 98.75 99 PRO A N 1
ATOM 771 C CA . PRO A 1 99 ? 8.898 -9.122 -2.542 1.00 98.75 99 PRO A CA 1
ATOM 772 C C . PRO A 1 99 ? 7.722 -8.167 -2.788 1.00 98.75 99 PRO A C 1
ATOM 774 O O . PRO A 1 99 ? 7.791 -6.971 -2.480 1.00 98.75 99 PRO A O 1
ATOM 777 N N . ALA A 1 100 ? 6.632 -8.701 -3.342 1.00 98.75 100 ALA A N 1
ATOM 778 C CA . ALA A 1 100 ? 5.382 -7.962 -3.466 1.00 98.75 100 ALA A CA 1
ATOM 779 C C . ALA A 1 100 ? 4.936 -7.447 -2.093 1.00 98.75 100 ALA A C 1
ATOM 781 O O . ALA A 1 100 ? 5.020 -8.177 -1.105 1.00 98.75 100 ALA A O 1
ATOM 782 N N . HIS A 1 101 ? 4.480 -6.199 -2.025 1.00 98.88 101 HIS A N 1
ATOM 783 C CA . HIS A 1 101 ? 4.119 -5.585 -0.752 1.00 98.88 101 HIS A CA 1
ATOM 784 C C . HIS A 1 101 ? 3.105 -4.453 -0.911 1.00 98.88 101 HIS A C 1
ATOM 786 O O . HIS A 1 101 ? 3.014 -3.813 -1.960 1.00 98.88 101 HIS A O 1
ATOM 792 N N . ILE A 1 102 ? 2.375 -4.189 0.170 1.00 98.88 102 ILE A N 1
ATOM 793 C CA . ILE A 1 102 ? 1.506 -3.022 0.334 1.00 98.88 102 ILE A CA 1
ATOM 794 C C . ILE A 1 102 ? 2.142 -2.130 1.390 1.00 98.88 102 ILE A C 1
ATOM 796 O O . ILE A 1 102 ? 2.420 -2.594 2.497 1.00 98.88 102 ILE A O 1
ATOM 800 N N . HIS A 1 103 ? 2.369 -0.859 1.075 1.00 98.94 103 HIS A N 1
ATOM 801 C CA . HIS A 1 103 ? 2.768 0.102 2.089 1.00 98.94 103 HIS A CA 1
ATOM 802 C C . HIS A 1 103 ? 1.555 0.633 2.841 1.00 98.94 103 HIS A C 1
ATOM 804 O O . HIS A 1 103 ? 0.541 0.981 2.232 1.00 98.94 103 HIS A O 1
ATOM 810 N N . ILE A 1 104 ? 1.713 0.740 4.158 1.00 98.88 104 ILE A N 1
ATOM 811 C CA . ILE A 1 104 ? 0.697 1.242 5.070 1.00 98.88 104 ILE A CA 1
ATOM 812 C C . ILE A 1 104 ? 1.319 2.302 5.974 1.00 98.88 104 ILE A C 1
ATOM 814 O O . ILE A 1 104 ? 2.372 2.080 6.583 1.00 98.88 104 ILE A O 1
ATOM 818 N N . ARG A 1 105 ? 0.636 3.440 6.104 1.00 98.88 105 ARG A N 1
ATOM 819 C CA . ARG A 1 105 ? 0.882 4.402 7.180 1.00 98.88 105 ARG A CA 1
ATOM 820 C C . ARG A 1 105 ? -0.423 4.695 7.907 1.00 98.88 105 ARG A C 1
ATOM 822 O O . ARG A 1 105 ? -1.396 5.073 7.269 1.00 98.88 105 ARG A O 1
ATOM 829 N N . ILE A 1 106 ? -0.424 4.547 9.228 1.00 98.88 106 ILE A N 1
ATOM 830 C CA . ILE A 1 106 ? -1.584 4.797 10.088 1.00 98.88 106 ILE A CA 1
ATOM 831 C C . ILE A 1 106 ? -1.252 5.927 11.057 1.00 98.88 106 ILE A C 1
ATOM 833 O O . ILE A 1 106 ? -0.222 5.883 11.733 1.00 98.88 106 ILE A O 1
ATOM 837 N N . THR A 1 107 ? -2.127 6.925 11.131 1.00 98.88 107 THR A N 1
ATOM 838 C CA . THR A 1 107 ? -2.046 8.038 12.087 1.00 98.88 107 THR A CA 1
ATOM 839 C C . THR A 1 107 ? -3.379 8.221 12.797 1.00 98.88 107 THR A C 1
ATOM 841 O O . THR A 1 107 ? -4.417 8.107 12.152 1.00 98.88 107 THR A O 1
ATOM 844 N N . ALA A 1 108 ? -3.348 8.542 14.088 1.00 98.81 108 ALA A N 1
ATOM 845 C CA . ALA A 1 108 ? -4.506 8.924 14.893 1.00 98.81 108 ALA A CA 1
ATOM 846 C C . ALA A 1 108 ? -4.029 9.828 16.040 1.00 98.81 108 ALA A C 1
ATOM 848 O O . ALA A 1 108 ? -2.927 9.621 16.559 1.00 98.81 108 ALA A O 1
ATOM 849 N N . ASP A 1 109 ? -4.839 10.801 16.450 1.00 98.56 109 ASP A N 1
ATOM 850 C CA . ASP A 1 109 ? -4.502 11.674 17.577 1.00 98.56 109 ASP A CA 1
ATOM 851 C C . ASP A 1 109 ? -4.320 10.859 18.864 1.00 98.56 109 ASP A C 1
ATOM 853 O O . ASP A 1 109 ? -5.092 9.948 19.159 1.00 98.56 109 ASP A O 1
ATOM 857 N N . GLY A 1 110 ? -3.268 11.163 19.627 1.00 98.31 110 GLY A N 1
ATOM 858 C CA . GLY A 1 110 ? -2.915 10.419 20.842 1.00 98.31 110 GLY A CA 1
ATOM 859 C C . GLY A 1 110 ? -2.175 9.095 20.605 1.00 98.31 110 GLY A C 1
ATOM 860 O O . GLY A 1 110 ? -1.734 8.477 21.572 1.00 98.31 110 GLY A O 1
ATOM 861 N N . TYR A 1 111 ? -1.960 8.681 19.350 1.00 98.75 111 TYR A N 1
ATOM 862 C CA . TYR A 1 111 ? -1.214 7.469 19.002 1.00 98.75 111 TYR A CA 1
ATOM 863 C C . TYR A 1 111 ? 0.077 7.795 18.251 1.00 98.75 111 TYR A C 1
ATOM 865 O O . TYR A 1 111 ? 0.176 8.769 17.503 1.00 98.75 111 TYR A O 1
ATOM 873 N N . ARG A 1 112 ? 1.096 6.942 18.411 1.00 98.69 112 ARG A N 1
ATOM 874 C CA . ARG A 1 112 ? 2.291 7.037 17.564 1.00 98.69 112 ARG A CA 1
ATOM 875 C C . ARG A 1 112 ? 1.950 6.586 16.139 1.00 98.69 112 ARG A C 1
ATOM 877 O O . ARG A 1 112 ? 1.287 5.559 15.995 1.00 98.69 112 ARG A O 1
ATOM 884 N N . PRO A 1 113 ? 2.450 7.270 15.094 1.00 98.69 113 PRO A N 1
ATOM 885 C CA . PRO A 1 113 ? 2.288 6.800 13.726 1.00 98.69 113 PRO A CA 1
ATOM 886 C C . PRO A 1 113 ? 2.870 5.396 13.535 1.00 98.69 113 PRO A C 1
ATOM 888 O O . PRO A 1 113 ? 3.996 5.123 13.959 1.00 98.69 113 PRO A O 1
ATOM 891 N N . LEU A 1 114 ? 2.129 4.528 12.848 1.00 98.81 114 LEU A N 1
ATOM 892 C CA . LEU A 1 114 ? 2.615 3.226 12.397 1.00 98.81 114 LEU A CA 1
ATOM 893 C C . LEU A 1 114 ? 2.935 3.305 10.907 1.00 98.81 114 LEU A C 1
ATOM 895 O O . LEU A 1 114 ? 2.032 3.485 10.098 1.00 98.81 114 LEU A O 1
ATOM 899 N N . THR A 1 115 ? 4.199 3.109 10.540 1.00 98.81 115 THR A N 1
ATOM 900 C CA . THR A 1 115 ? 4.615 2.879 9.150 1.00 98.81 115 THR A CA 1
ATOM 901 C C . THR A 1 115 ? 5.041 1.427 9.024 1.00 98.81 115 THR A C 1
ATOM 903 O O . THR A 1 115 ? 5.958 0.994 9.718 1.00 98.81 115 THR A O 1
ATOM 906 N N . THR A 1 116 ? 4.379 0.671 8.154 1.00 98.81 116 THR A N 1
ATOM 907 C CA . THR A 1 116 ? 4.629 -0.764 7.993 1.00 98.81 116 THR A CA 1
ATOM 908 C C . THR A 1 116 ? 4.400 -1.221 6.551 1.00 98.81 116 THR A C 1
ATOM 910 O O . THR A 1 116 ? 4.018 -0.434 5.679 1.00 98.81 116 THR A O 1
ATOM 913 N N . GLN A 1 117 ? 4.679 -2.495 6.287 1.00 98.88 117 GLN A N 1
ATOM 914 C CA . GLN A 1 117 ? 4.413 -3.152 5.015 1.00 98.88 117 GLN A CA 1
ATOM 915 C C . GLN A 1 117 ? 3.803 -4.530 5.246 1.00 98.88 117 GLN A C 1
ATOM 917 O O . GLN A 1 117 ? 4.186 -5.231 6.182 1.00 98.88 117 GLN A O 1
ATOM 922 N N . LEU A 1 118 ? 2.879 -4.911 4.369 1.00 98.81 118 LEU A N 1
ATOM 923 C CA . LEU A 1 118 ? 2.304 -6.253 4.318 1.00 98.81 118 LEU A CA 1
ATOM 924 C C . LEU A 1 118 ? 2.864 -6.994 3.106 1.00 98.81 118 LEU A C 1
ATOM 926 O O . LEU A 1 118 ? 2.942 -6.408 2.027 1.00 98.81 118 LEU A O 1
ATOM 930 N N . TYR A 1 119 ? 3.235 -8.258 3.294 1.00 98.75 119 TYR A N 1
ATOM 931 C CA . TYR A 1 119 ? 3.782 -9.144 2.263 1.00 98.75 119 TYR A CA 1
ATOM 932 C C . TYR A 1 119 ? 2.816 -10.303 1.991 1.00 98.75 119 TYR A C 1
ATOM 934 O O . TYR A 1 119 ? 1.741 -10.371 2.583 1.00 98.75 119 TYR A O 1
ATOM 942 N N . PHE A 1 120 ? 3.201 -11.200 1.089 1.00 98.38 120 PHE A N 1
ATOM 943 C CA . PHE A 1 120 ? 2.387 -12.331 0.661 1.00 98.38 120 PHE A CA 1
ATOM 944 C C . PHE A 1 120 ? 3.216 -13.612 0.748 1.00 98.38 120 PHE A C 1
ATOM 946 O O . PHE A 1 120 ? 4.378 -13.592 0.332 1.00 98.38 120 PHE A O 1
ATOM 953 N N . GLU A 1 121 ? 2.611 -14.666 1.294 1.00 96.56 121 GLU A N 1
ATOM 954 C CA . GLU A 1 121 ? 3.167 -16.027 1.345 1.00 96.56 121 GLU A CA 1
ATOM 955 C C . GLU A 1 121 ? 3.164 -16.710 -0.028 1.00 96.56 121 GLU A C 1
ATOM 957 O O . GLU A 1 121 ? 2.308 -16.352 -0.878 1.00 96.56 121 GLU A O 1
#

Nearest PDB structures (foldseek):
  1s9a-assembly1_B  TM=9.968E-01  e=3.369E-20  Rhodococcus opacus
  8r2x-assembly1_B  TM=9.083E-01  e=1.089E-10  Rhodococcus jostii RHA1
  5td3-assembly1_A  TM=9.482E-01  e=3.079E-10  Burkholderia vietnamiensis G4
  5umh-assembly1_A  TM=9.483E-01  e=4.355E-10  Burkholderia multivorans ATCC 17616
  5vxt-assembly1_A  TM=9.114E-01  e=4.355E-10  Burkholderia ambifaria MC40-6

InterPro domains:
  IPR000627 Intradiol ring-cleavage dioxygenase, C-terminal [PF00775] (4-121)
  IPR000627 Intradiol ring-cleavage dioxygenase, C-terminal [PS00083] (13-41)
  IPR015889 Intradiol ring-cleavage dioxygenase, core [G3DSA:2.60.130.10] (1-121)
  IPR015889 Intradiol ring-cleavage dioxygenase, core [SSF49482] (3-121)
  IPR050770 Intradiol Ring-Cleavage Dioxygenase [PTHR33711] (4-121)